Protein AF-A0A853IBJ1-F1 (afdb_monomer_lite)

Foldseek 3Di:
DDPVVVVVVVVVVVVVLVVVLVVVVVPDPNVVSVVVVVVVVVVVLLVVLVVVDDDDVSSVVCVVVSVVVVVVVVVVVVVVVVVVCVVCVVVVVVVVVVVD

pLDDT: mean 88.06, std 17.56, range [40.41, 98.56]

Organism: NCBI: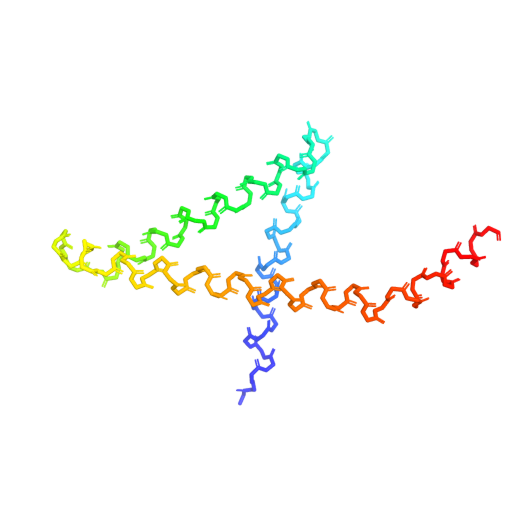txid2994442

Secondary structure (DSSP, 8-state):
--HHHHHHHHHHHHHHHHHHHHHHHTTS-HHHHHHHHHHHHHHHHHHHHHHHSSSHHHHHHHHHHHHHHHHHHHHHHHHHHHHHHHHTHHHHHHHHHT--

Structure (mmCIF, N/CA/C/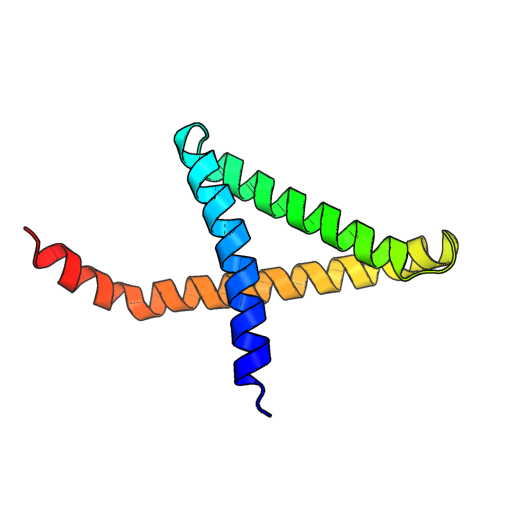O backbone):
data_AF-A0A853IBJ1-F1
#
_entry.id   AF-A0A853IBJ1-F1
#
loop_
_atom_site.group_PDB
_atom_site.id
_atom_site.type_symbol
_atom_site.label_atom_id
_atom_site.label_alt_id
_atom_site.label_comp_id
_atom_site.label_asym_id
_atom_site.label_entity_id
_atom_site.label_seq_id
_atom_site.pdbx_PDB_ins_code
_atom_site.Cartn_x
_atom_site.Cartn_y
_atom_site.Cartn_z
_atom_site.occupancy
_atom_site.B_iso_or_equiv
_atom_site.auth_seq_id
_atom_site.auth_comp_id
_atom_site.auth_asym_id
_atom_site.auth_atom_id
_atom_site.pdbx_PDB_model_num
ATOM 1 N N . MET A 1 1 ? 3.857 -25.067 11.630 1.00 41.69 1 MET A N 1
ATOM 2 C CA . MET A 1 1 ? 3.495 -24.666 10.252 1.00 41.69 1 MET A CA 1
ATOM 3 C C . MET A 1 1 ? 3.944 -23.224 10.087 1.00 41.69 1 MET A C 1
ATOM 5 O O . MET A 1 1 ? 3.535 -22.384 10.876 1.00 41.69 1 MET A O 1
ATOM 9 N N . SER A 1 2 ? 4.961 -23.021 9.251 1.00 43.34 2 SER A N 1
ATOM 10 C CA . SER A 1 2 ? 5.987 -21.973 9.360 1.00 43.34 2 SER A CA 1
ATOM 11 C C . SER A 1 2 ? 5.565 -20.607 8.802 1.00 43.34 2 SER A C 1
ATOM 13 O O . SER A 1 2 ? 4.705 -20.526 7.922 1.00 43.34 2 SER A O 1
ATOM 15 N N . ASN A 1 3 ? 6.230 -19.545 9.288 1.00 53.34 3 ASN A N 1
ATOM 16 C CA . ASN A 1 3 ? 6.145 -18.161 8.784 1.00 53.34 3 ASN A CA 1
ATOM 17 C C . ASN A 1 3 ? 6.221 -18.065 7.248 1.00 53.34 3 ASN A C 1
ATOM 19 O O . ASN A 1 3 ? 5.488 -17.277 6.668 1.00 53.34 3 ASN A O 1
ATOM 23 N N . TYR A 1 4 ? 6.966 -18.969 6.602 1.00 48.91 4 TYR A N 1
ATOM 24 C CA . TYR A 1 4 ? 7.058 -19.122 5.143 1.00 48.91 4 TYR A CA 1
ATOM 25 C C . TYR A 1 4 ? 5.713 -19.065 4.401 1.00 48.91 4 TYR A C 1
ATOM 27 O O . TYR A 1 4 ? 5.610 -18.456 3.343 1.00 48.91 4 TYR A O 1
ATOM 35 N N . THR A 1 5 ? 4.668 -19.694 4.945 1.00 60.97 5 THR A N 1
ATOM 36 C CA . THR A 1 5 ? 3.348 -19.738 4.289 1.00 60.97 5 THR A CA 1
ATOM 37 C C . THR A 1 5 ? 2.625 -18.390 4.352 1.00 60.97 5 THR A C 1
ATOM 39 O O . THR A 1 5 ? 1.897 -18.034 3.431 1.00 60.97 5 THR A O 1
ATOM 42 N N . LYS A 1 6 ? 2.815 -17.631 5.441 1.00 60.88 6 LYS A N 1
ATOM 43 C CA . LYS A 1 6 ? 2.210 -16.300 5.609 1.00 60.88 6 LYS A CA 1
ATOM 44 C C . LYS A 1 6 ? 2.912 -15.265 4.738 1.00 60.88 6 LYS A C 1
ATOM 46 O O . LYS A 1 6 ? 2.233 -14.430 4.145 1.00 60.88 6 LYS A O 1
ATOM 51 N N . ASP A 1 7 ? 4.232 -15.378 4.631 1.00 73.56 7 ASP A N 1
ATOM 52 C CA . ASP A 1 7 ? 5.050 -14.519 3.782 1.00 73.56 7 ASP A CA 1
ATOM 53 C C . ASP A 1 7 ? 4.689 -14.739 2.302 1.00 73.56 7 ASP A C 1
ATOM 55 O O . ASP A 1 7 ? 4.429 -13.776 1.587 1.00 73.56 7 ASP A O 1
ATOM 59 N N . HIS A 1 8 ? 4.515 -15.994 1.864 1.00 81.56 8 HIS A N 1
ATOM 60 C CA . HIS A 1 8 ? 4.083 -16.312 0.495 1.00 81.56 8 HIS A CA 1
ATOM 61 C C . HIS A 1 8 ? 2.738 -15.672 0.118 1.00 81.56 8 HIS A C 1
ATOM 63 O O . HIS A 1 8 ? 2.621 -15.025 -0.920 1.00 81.56 8 HIS A O 1
ATOM 69 N N . GLU A 1 9 ? 1.715 -15.813 0.965 1.00 90.69 9 GLU A N 1
ATOM 70 C CA . GLU A 1 9 ? 0.396 -15.237 0.679 1.00 90.69 9 GLU A CA 1
ATOM 71 C C . GLU A 1 9 ? 0.397 -13.703 0.732 1.00 90.69 9 GLU A C 1
ATOM 73 O O . GLU A 1 9 ? -0.405 -13.062 0.052 1.00 90.69 9 GLU A O 1
ATOM 78 N N . PHE A 1 10 ? 1.272 -13.101 1.543 1.00 89.06 10 PHE A N 1
ATOM 79 C CA . PHE A 1 10 ? 1.489 -11.657 1.532 1.00 89.06 10 PHE A CA 1
ATOM 80 C C . PHE A 1 10 ? 2.062 -11.193 0.190 1.00 89.06 10 PHE A C 1
ATOM 82 O O . PHE A 1 10 ? 1.450 -10.334 -0.448 1.00 89.06 10 PHE A O 1
ATOM 89 N N . PHE A 1 11 ? 3.169 -11.794 -0.259 1.00 90.50 11 PHE A N 1
ATOM 90 C CA . PHE A 1 11 ? 3.805 -11.425 -1.526 1.00 90.50 11 PHE A CA 1
ATOM 91 C C . PHE A 1 11 ? 2.881 -11.666 -2.715 1.00 90.50 11 PHE A C 1
ATOM 93 O O . PHE A 1 11 ? 2.725 -10.779 -3.543 1.00 90.50 11 PHE A O 1
ATOM 100 N N . LYS A 1 12 ? 2.148 -12.785 -2.727 1.00 95.81 12 LYS A N 1
ATOM 101 C CA . LYS A 1 12 ? 1.163 -13.070 -3.774 1.00 95.81 12 LYS A CA 1
ATOM 102 C C . LYS A 1 12 ? 0.128 -11.948 -3.938 1.00 95.81 12 LYS A C 1
ATOM 104 O O . LYS A 1 12 ? -0.154 -11.532 -5.056 1.00 95.81 12 LYS A O 1
ATOM 109 N N . ARG A 1 13 ? -0.425 -11.426 -2.836 1.00 95.81 13 ARG A N 1
ATOM 110 C CA . ARG A 1 13 ? -1.383 -10.304 -2.899 1.00 95.81 13 ARG A CA 1
ATOM 111 C C . ARG A 1 13 ? -0.729 -9.008 -3.375 1.00 95.81 13 ARG A C 1
ATOM 113 O O . ARG A 1 13 ? -1.370 -8.234 -4.080 1.00 95.81 13 ARG A O 1
ATOM 120 N N . ALA A 1 14 ? 0.519 -8.755 -2.983 1.00 95.38 14 ALA A N 1
ATOM 121 C CA . ALA A 1 14 ? 1.266 -7.601 -3.475 1.00 95.38 14 ALA A CA 1
ATOM 122 C C . ALA A 1 14 ? 1.505 -7.705 -4.993 1.00 95.38 14 ALA A C 1
ATOM 124 O O . ALA A 1 14 ? 1.250 -6.741 -5.714 1.00 95.38 14 ALA A O 1
ATOM 125 N N . ASP A 1 15 ? 1.885 -8.886 -5.483 1.00 95.62 15 ASP A N 1
ATOM 126 C CA . ASP A 1 15 ? 2.111 -9.158 -6.905 1.00 95.62 15 ASP A CA 1
ATOM 127 C C . ASP A 1 15 ? 0.837 -8.995 -7.738 1.00 95.62 15 ASP A C 1
ATOM 129 O O . ASP A 1 15 ? 0.882 -8.435 -8.832 1.00 95.62 15 ASP A O 1
ATOM 133 N N . GLU A 1 16 ? -0.319 -9.421 -7.222 1.00 97.81 16 GLU A N 1
ATOM 134 C CA . GLU A 1 16 ? -1.615 -9.211 -7.882 1.00 97.81 16 GLU A CA 1
ATOM 135 C C . GLU A 1 16 ? -1.926 -7.709 -8.064 1.00 97.81 16 GLU A C 1
ATOM 137 O O . GLU A 1 16 ? -2.404 -7.294 -9.123 1.00 97.81 16 GLU A O 1
ATOM 142 N N . ILE A 1 17 ? -1.595 -6.870 -7.074 1.00 97.88 17 ILE A N 1
ATOM 143 C CA . ILE A 1 17 ? -1.757 -5.407 -7.157 1.00 97.88 17 ILE A CA 1
ATOM 144 C C . ILE A 1 17 ? -0.751 -4.798 -8.146 1.00 97.88 17 ILE A C 1
ATOM 146 O O . ILE A 1 17 ? -1.124 -3.944 -8.954 1.00 97.88 17 ILE A O 1
ATOM 150 N N . ILE A 1 18 ? 0.507 -5.246 -8.114 1.00 97.44 18 ILE A N 1
ATOM 151 C CA . ILE A 1 18 ? 1.556 -4.802 -9.045 1.00 97.44 18 ILE A CA 1
ATOM 152 C C . ILE A 1 18 ? 1.193 -5.185 -10.482 1.00 97.44 18 ILE A C 1
ATOM 154 O O . ILE A 1 18 ? 1.348 -4.373 -11.390 1.00 97.44 18 ILE A O 1
ATOM 158 N N . SER A 1 19 ? 0.660 -6.388 -10.700 1.00 97.94 19 SER A N 1
ATOM 159 C CA . SER A 1 19 ? 0.217 -6.845 -12.017 1.00 97.94 19 SER A CA 1
ATOM 160 C C . SER A 1 19 ? -0.860 -5.927 -12.590 1.00 97.94 19 SER A C 1
ATOM 162 O O . SER A 1 19 ? -0.748 -5.518 -13.745 1.00 97.94 19 SER A O 1
ATOM 164 N N . LEU A 1 20 ? -1.848 -5.537 -11.778 1.00 98.19 20 LEU A N 1
ATOM 165 C CA . LEU A 1 20 ? -2.869 -4.577 -12.194 1.00 98.19 20 LEU A CA 1
ATOM 166 C C . LEU A 1 20 ? -2.269 -3.200 -12.512 1.00 98.19 20 LEU A C 1
ATOM 168 O O . LEU A 1 20 ? -2.644 -2.586 -13.511 1.00 98.19 20 LEU A O 1
ATOM 172 N N . ALA A 1 21 ? -1.341 -2.714 -11.687 1.00 98.00 21 ALA A N 1
ATOM 173 C CA . ALA A 1 21 ? -0.659 -1.447 -11.933 1.00 98.00 21 ALA A CA 1
ATOM 174 C C . ALA A 1 21 ? 0.131 -1.472 -13.248 1.00 98.00 21 ALA A C 1
ATOM 176 O O . ALA A 1 21 ? 0.021 -0.546 -14.044 1.00 98.00 21 ALA A O 1
ATOM 177 N N . ASN A 1 22 ? 0.848 -2.564 -13.522 1.00 97.62 22 ASN A N 1
ATOM 178 C CA . ASN A 1 22 ? 1.592 -2.738 -14.766 1.00 97.62 22 ASN A CA 1
ATOM 179 C C . ASN A 1 22 ? 0.669 -2.676 -15.991 1.00 97.62 22 ASN A C 1
ATOM 181 O O . ASN A 1 22 ? 1.008 -2.003 -16.956 1.00 97.62 22 ASN A O 1
ATOM 185 N N . THR A 1 23 ? -0.523 -3.281 -15.935 1.00 98.25 23 THR A N 1
ATOM 186 C CA . THR A 1 23 ? -1.524 -3.137 -17.010 1.00 98.25 23 THR A CA 1
ATOM 187 C C . THR A 1 23 ? -1.995 -1.689 -17.178 1.00 98.25 23 THR A C 1
ATOM 189 O O . THR A 1 23 ? -2.241 -1.241 -18.292 1.00 98.25 23 THR A O 1
ATOM 192 N N . GLN A 1 24 ? -2.114 -0.911 -16.099 1.00 98.31 24 GLN A N 1
ATOM 193 C CA . GLN A 1 24 ? -2.486 0.509 -16.201 1.00 98.31 24 GLN A CA 1
ATOM 194 C C . GLN A 1 24 ? -1.371 1.370 -16.813 1.00 98.31 24 GLN A C 1
ATOM 196 O O . GLN A 1 24 ? -1.669 2.392 -17.443 1.00 98.31 24 GLN A O 1
ATOM 201 N N . CYS A 1 25 ? -0.110 0.954 -16.663 1.00 97.56 25 CYS A N 1
ATOM 202 C CA . CYS A 1 25 ? 1.039 1.604 -17.290 1.00 97.56 25 CYS A CA 1
ATOM 203 C C . CYS A 1 25 ? 1.037 1.478 -18.824 1.00 97.56 25 CYS A C 1
ATOM 205 O O . CYS A 1 25 ? 1.680 2.287 -19.489 1.00 97.56 25 CYS A O 1
ATOM 207 N N . ASP A 1 26 ? 0.271 0.545 -19.406 1.00 97.25 26 ASP A N 1
ATOM 208 C CA . ASP A 1 26 ? 0.138 0.415 -20.868 1.00 97.25 26 ASP A CA 1
ATOM 209 C C . ASP A 1 26 ? -0.476 1.671 -21.515 1.00 97.25 26 ASP A C 1
ATOM 211 O O . ASP A 1 26 ? -0.238 1.958 -22.689 1.00 97.25 26 ASP A O 1
ATOM 215 N N . SER A 1 27 ? -1.269 2.438 -20.757 1.00 96.44 27 SER A N 1
ATOM 216 C CA . SER A 1 27 ? -1.968 3.634 -21.248 1.00 96.44 27 SER A CA 1
ATOM 217 C C . SER A 1 27 ? -1.749 4.894 -20.406 1.00 96.44 27 SER A C 1
ATOM 219 O O . SER A 1 27 ? -2.297 5.945 -20.740 1.00 96.44 27 SER A O 1
ATOM 221 N N . THR A 1 28 ? -0.995 4.811 -19.308 1.00 96.44 28 THR A N 1
ATOM 222 C CA . THR A 1 28 ? -0.822 5.900 -18.332 1.00 96.44 28 THR A CA 1
ATOM 223 C C . THR A 1 28 ? 0.637 5.993 -17.901 1.00 96.44 28 THR A C 1
ATOM 225 O O . THR A 1 28 ? 1.289 4.974 -17.720 1.00 96.44 28 THR A O 1
ATOM 228 N N . ALA A 1 29 ? 1.155 7.205 -17.688 1.00 97.44 29 ALA A N 1
ATOM 229 C CA . ALA A 1 29 ? 2.526 7.393 -17.213 1.00 97.44 29 ALA A CA 1
ATOM 230 C C . ALA A 1 29 ? 2.775 6.675 -15.871 1.00 97.44 29 ALA A C 1
ATOM 232 O O . ALA A 1 29 ? 1.952 6.769 -14.952 1.00 97.44 29 ALA A O 1
ATOM 233 N N . ASN A 1 30 ? 3.931 6.016 -15.744 1.00 94.75 30 ASN A N 1
ATOM 234 C CA . ASN A 1 30 ? 4.309 5.220 -14.571 1.00 94.75 30 ASN A CA 1
ATOM 235 C C . ASN A 1 30 ? 4.203 6.015 -13.260 1.00 94.75 30 ASN A C 1
ATOM 237 O O . ASN A 1 30 ? 3.749 5.488 -12.246 1.00 94.75 30 ASN A O 1
ATOM 241 N N . GLU A 1 31 ? 4.571 7.298 -13.275 1.00 95.94 31 GLU A N 1
ATOM 242 C CA . GLU A 1 31 ? 4.494 8.192 -12.115 1.00 95.94 31 GLU A CA 1
ATOM 243 C C . GLU A 1 31 ? 3.044 8.447 -11.683 1.00 95.94 31 GLU A C 1
ATOM 245 O O . GLU A 1 31 ? 2.745 8.578 -10.498 1.00 95.94 31 GLU A O 1
ATOM 250 N N . SER A 1 32 ? 2.116 8.501 -12.638 1.00 97.88 32 SER A N 1
ATOM 251 C CA . SER A 1 32 ? 0.692 8.686 -12.340 1.00 97.88 32 SER A CA 1
ATOM 252 C C . SER A 1 32 ? 0.067 7.403 -11.787 1.00 97.88 32 SER A C 1
ATOM 254 O O . SER A 1 32 ? -0.745 7.457 -10.857 1.00 97.88 32 SER A O 1
ATOM 256 N N . VAL A 1 33 ? 0.474 6.239 -12.305 1.00 98.19 33 VAL A N 1
ATOM 257 C CA . VAL A 1 33 ? 0.047 4.935 -11.776 1.00 98.19 33 VAL A CA 1
ATOM 258 C C . VAL A 1 33 ? 0.611 4.707 -10.369 1.00 98.19 33 VAL A C 1
ATOM 260 O O . VAL A 1 33 ? -0.127 4.280 -9.481 1.00 98.19 33 VAL A O 1
ATOM 263 N N . SER A 1 34 ? 1.871 5.072 -10.110 1.00 97.06 34 SER A N 1
ATOM 264 C CA . SER A 1 34 ? 2.474 4.932 -8.777 1.00 97.06 34 SER A CA 1
ATOM 265 C C . SER A 1 34 ? 1.792 5.818 -7.726 1.00 97.06 34 SER A C 1
ATOM 267 O O . SER A 1 34 ? 1.499 5.354 -6.622 1.00 97.06 34 SER A O 1
ATOM 269 N N . LEU A 1 35 ? 1.432 7.059 -8.076 1.00 97.75 35 LEU A N 1
ATOM 270 C CA . LEU A 1 35 ? 0.623 7.924 -7.208 1.00 97.75 35 LEU A CA 1
ATOM 271 C C . LEU A 1 35 ? -0.785 7.357 -6.976 1.00 97.75 35 LEU A C 1
ATOM 273 O O . LEU A 1 35 ? -1.314 7.451 -5.866 1.00 97.75 35 LEU A O 1
ATOM 277 N N . SER A 1 36 ? -1.378 6.732 -7.996 1.00 98.38 36 SER A N 1
ATOM 278 C CA . SER A 1 36 ? -2.681 6.067 -7.877 1.00 98.38 36 SER A CA 1
ATOM 279 C C . SER A 1 36 ? -2.625 4.878 -6.916 1.00 98.38 36 SER A C 1
ATOM 281 O O . SER A 1 36 ? -3.519 4.734 -6.080 1.00 98.38 36 SER A O 1
ATOM 283 N N . LEU A 1 37 ? -1.555 4.076 -6.960 1.00 97.94 37 LEU A N 1
ATOM 284 C CA . LEU A 1 37 ? -1.309 2.998 -5.998 1.00 97.94 37 LEU A CA 1
ATOM 285 C C . LEU A 1 37 ? -1.168 3.524 -4.568 1.00 97.94 37 LEU A C 1
ATOM 287 O O . LEU A 1 37 ? -1.814 3.002 -3.658 1.00 97.94 37 LEU A O 1
ATOM 291 N N . LEU A 1 38 ? -0.374 4.580 -4.367 1.00 97.56 38 LEU A N 1
ATOM 292 C CA . LEU A 1 38 ? -0.200 5.189 -3.047 1.00 97.56 38 LEU A CA 1
ATOM 293 C C . LEU A 1 38 ? -1.540 5.691 -2.487 1.00 97.56 38 LEU A C 1
ATOM 295 O O . LEU A 1 38 ? -1.865 5.462 -1.319 1.00 97.56 38 LEU A O 1
ATOM 299 N N . PHE A 1 39 ? -2.356 6.327 -3.330 1.00 98.38 39 PHE A N 1
ATOM 300 C CA . PHE A 1 39 ? -3.685 6.786 -2.940 1.00 98.38 39 PHE A CA 1
ATOM 301 C C . PHE A 1 39 ? -4.650 5.627 -2.650 1.00 98.38 39 PHE A C 1
ATOM 303 O O . PHE A 1 39 ? -5.410 5.691 -1.679 1.00 98.38 39 PHE A O 1
ATOM 310 N N . ALA A 1 40 ? -4.609 4.552 -3.441 1.00 98.44 40 ALA A N 1
ATOM 311 C CA . ALA A 1 40 ? -5.409 3.352 -3.206 1.00 98.44 40 ALA A CA 1
ATOM 312 C C . ALA A 1 40 ? -5.067 2.703 -1.854 1.00 98.44 40 ALA A C 1
ATOM 314 O O . ALA A 1 40 ? -5.974 2.431 -1.062 1.00 98.44 40 ALA A O 1
ATOM 315 N N . ALA A 1 41 ? -3.774 2.549 -1.549 1.00 97.62 41 ALA A N 1
ATOM 316 C CA . ALA A 1 41 ? -3.303 2.045 -0.261 1.00 97.62 41 ALA A CA 1
ATOM 317 C C . ALA A 1 41 ? -3.776 2.934 0.901 1.00 97.62 41 ALA A C 1
ATOM 319 O O . ALA A 1 41 ? -4.317 2.430 1.886 1.00 97.62 41 ALA A O 1
ATOM 320 N N . ALA A 1 42 ? -3.660 4.260 0.767 1.00 98.38 42 ALA A N 1
ATOM 321 C CA . ALA A 1 42 ? -4.124 5.201 1.785 1.00 98.38 42 ALA A CA 1
ATOM 322 C C . ALA A 1 42 ? -5.635 5.082 2.051 1.00 98.38 42 ALA A C 1
ATOM 324 O O . ALA A 1 42 ? -6.058 5.054 3.208 1.00 98.38 42 ALA A O 1
ATOM 325 N N . ARG A 1 43 ? -6.458 4.969 0.998 1.00 98.56 43 ARG A N 1
ATOM 326 C CA . ARG A 1 43 ? -7.916 4.799 1.128 1.00 98.56 43 ARG A CA 1
ATOM 327 C C . ARG A 1 43 ? -8.287 3.486 1.800 1.00 98.56 43 ARG A C 1
ATOM 329 O O . ARG A 1 43 ? -9.162 3.476 2.665 1.00 98.56 43 ARG A O 1
ATOM 336 N N . PHE A 1 44 ? -7.636 2.398 1.401 1.00 98.38 44 PHE A N 1
ATOM 337 C CA . PHE A 1 44 ? -7.877 1.087 1.986 1.00 98.38 44 PHE A CA 1
ATOM 338 C C . PHE A 1 44 ? -7.500 1.072 3.473 1.00 98.38 44 PHE A C 1
ATOM 340 O O . PHE A 1 44 ? -8.318 0.708 4.314 1.00 98.38 44 PHE A O 1
ATOM 347 N N . ASN A 1 45 ? -6.314 1.574 3.819 1.00 98.19 45 ASN A N 1
ATOM 348 C CA . ASN A 1 45 ? -5.848 1.633 5.204 1.00 98.19 45 ASN A CA 1
ATOM 349 C C . ASN A 1 45 ? -6.722 2.550 6.075 1.00 98.19 4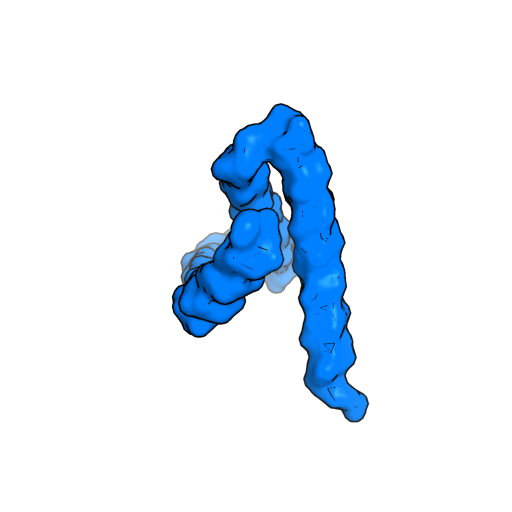5 ASN A C 1
ATOM 351 O O . ASN A 1 45 ? -7.047 2.196 7.207 1.00 98.19 45 ASN A O 1
ATOM 355 N N . ALA A 1 46 ? -7.180 3.689 5.541 1.00 98.25 46 ALA A N 1
ATOM 356 C CA . ALA A 1 46 ? -8.129 4.557 6.237 1.00 98.25 46 ALA A CA 1
ATOM 357 C C . ALA A 1 46 ? -9.461 3.845 6.532 1.00 98.25 46 ALA A C 1
ATOM 359 O O . ALA A 1 46 ? -10.017 4.013 7.618 1.00 98.25 46 ALA A O 1
ATOM 360 N N . PHE A 1 47 ? -9.956 3.025 5.599 1.00 98.44 47 PHE A N 1
ATOM 361 C CA . PHE A 1 47 ? -11.144 2.200 5.817 1.00 98.44 47 PHE A CA 1
ATOM 362 C C . PHE A 1 47 ? -10.929 1.152 6.919 1.00 98.44 47 PHE A C 1
ATOM 364 O O . PHE A 1 47 ? -11.814 0.979 7.756 1.00 98.44 47 PHE A O 1
ATOM 371 N N . ILE A 1 48 ? -9.763 0.498 6.965 1.00 98.06 48 ILE A N 1
ATOM 372 C CA . ILE A 1 48 ? -9.435 -0.473 8.022 1.00 98.06 48 ILE A CA 1
ATOM 373 C C . ILE A 1 48 ? -9.467 0.188 9.406 1.00 98.06 48 ILE A C 1
ATOM 375 O O . ILE A 1 48 ? -10.115 -0.338 10.307 1.00 98.06 48 ILE A O 1
ATOM 379 N N . VAL A 1 49 ? -8.851 1.366 9.557 1.00 97.94 49 VAL A N 1
ATOM 380 C CA . VAL A 1 49 ? -8.855 2.128 10.823 1.00 97.94 49 VAL A CA 1
ATOM 381 C C . VAL A 1 49 ? -10.267 2.561 11.206 1.00 97.94 49 VAL A C 1
ATOM 383 O O . VAL A 1 49 ? -10.690 2.396 12.346 1.00 97.94 49 VAL A O 1
ATOM 386 N N . ALA A 1 50 ? -11.029 3.099 10.251 1.00 98.12 50 ALA A N 1
ATOM 387 C CA . ALA A 1 50 ? -12.409 3.507 10.502 1.00 98.12 50 ALA A CA 1
ATOM 388 C C . ALA A 1 50 ? -13.303 2.323 10.906 1.00 98.12 50 ALA A C 1
ATOM 390 O O . ALA A 1 50 ? -14.223 2.496 11.699 1.00 98.12 50 ALA A O 1
ATOM 391 N N . SER A 1 51 ? -13.017 1.126 10.391 1.00 98.06 51 SER A N 1
ATOM 392 C CA . SER A 1 51 ? -13.770 -0.095 10.695 1.00 98.06 51 SER A CA 1
ATOM 393 C C . SER A 1 51 ? -13.356 -0.758 12.012 1.00 98.06 51 SER A C 1
ATOM 395 O O . SER A 1 51 ? -14.071 -1.637 12.489 1.00 98.06 51 SER A O 1
ATOM 397 N N . SER A 1 52 ? -12.217 -0.375 12.602 1.00 96.94 52 SER A N 1
ATOM 398 C CA . SER A 1 52 ? -11.719 -0.953 13.859 1.00 96.94 52 SER A CA 1
ATOM 399 C C . SER A 1 52 ? -12.146 -0.187 15.114 1.00 96.94 52 SER A C 1
ATOM 401 O O . SER A 1 52 ? -11.907 -0.664 16.221 1.00 96.94 52 SER A O 1
ATOM 403 N N . VAL A 1 53 ? -12.749 0.993 14.961 1.00 97.62 53 VAL A N 1
ATOM 404 C CA . VAL A 1 53 ? -13.188 1.864 16.064 1.00 97.62 53 VAL A CA 1
ATOM 405 C C . VAL A 1 53 ? -14.709 1.853 16.208 1.00 97.62 53 VAL A C 1
ATOM 407 O O . VAL A 1 53 ? -15.437 1.543 15.267 1.00 97.62 53 VAL A O 1
ATOM 410 N N . ARG A 1 54 ? -15.216 2.195 17.396 1.00 97.50 54 ARG A N 1
ATOM 411 C CA . ARG A 1 54 ? -16.655 2.081 17.708 1.00 97.50 54 ARG A CA 1
ATOM 412 C C . ARG A 1 54 ? -17.458 3.328 17.355 1.00 97.50 54 ARG A C 1
ATOM 414 O O . ARG A 1 54 ? -18.676 3.252 17.213 1.00 97.50 54 ARG A O 1
ATOM 421 N N . ASN A 1 55 ? -16.804 4.482 17.293 1.00 97.75 55 ASN A N 1
ATOM 422 C CA . ASN A 1 55 ? -17.442 5.782 17.106 1.00 97.75 55 ASN A CA 1
ATOM 423 C C . ASN A 1 55 ? -16.455 6.810 16.528 1.00 97.75 55 ASN A C 1
ATOM 425 O O . ASN A 1 55 ? -15.269 6.539 16.324 1.00 97.75 55 ASN A O 1
ATOM 429 N N . ILE A 1 56 ? -16.969 8.005 16.239 1.00 97.88 56 ILE A N 1
ATOM 430 C CA . ILE A 1 56 ? -16.207 9.076 15.593 1.00 97.88 56 ILE A CA 1
ATOM 431 C C . ILE A 1 56 ? -15.178 9.722 16.532 1.00 97.88 56 ILE A C 1
ATOM 433 O O . ILE A 1 56 ? -14.145 10.202 16.066 1.00 97.88 56 ILE A O 1
ATOM 437 N N . GLU A 1 57 ? -15.430 9.742 17.838 1.00 98.50 57 GLU A N 1
ATOM 438 C CA . GLU A 1 57 ? -14.509 10.253 18.853 1.00 98.50 57 GLU A CA 1
ATOM 439 C C . GLU A 1 57 ? -13.244 9.391 18.910 1.00 98.50 57 GLU A C 1
ATOM 441 O O . GLU A 1 57 ? -12.137 9.928 18.855 1.00 98.50 57 GLU A O 1
ATOM 446 N N . GLU A 1 58 ? -13.405 8.066 18.912 1.00 98.25 58 GLU A N 1
ATOM 447 C CA . GLU A 1 58 ? -12.303 7.108 18.804 1.00 98.25 58 GLU A CA 1
ATOM 448 C C . GLU A 1 58 ? -11.564 7.261 17.476 1.00 98.25 58 GLU A C 1
ATOM 450 O O . GLU A 1 58 ? -10.344 7.371 17.478 1.00 98.25 58 GLU A O 1
ATOM 455 N N . LEU A 1 59 ? -12.269 7.383 16.344 1.00 98.25 59 LEU A N 1
ATOM 456 C CA . LEU A 1 59 ? -11.607 7.599 15.050 1.00 98.25 59 LEU A CA 1
ATOM 457 C C . LEU A 1 59 ? -10.726 8.859 15.048 1.00 98.25 59 LEU A C 1
ATOM 459 O O . LEU A 1 59 ? -9.624 8.865 14.495 1.00 9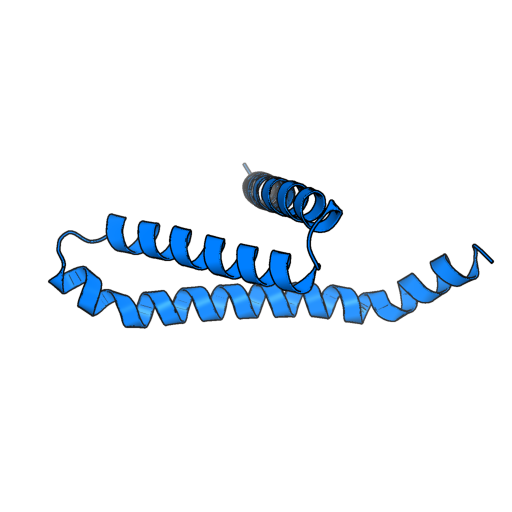8.25 59 LEU A O 1
ATOM 463 N N . LYS A 1 60 ? -11.213 9.945 15.655 1.00 98.44 60 LYS A N 1
ATOM 464 C CA . LYS A 1 60 ? -10.454 11.195 15.784 1.00 98.44 60 LYS A CA 1
ATOM 465 C C . LYS A 1 60 ? -9.228 11.018 16.679 1.00 98.44 60 LYS A C 1
ATOM 467 O O . LYS A 1 60 ? -8.182 11.572 16.344 1.00 98.44 60 LYS A O 1
ATOM 472 N N . ALA A 1 61 ? -9.361 10.273 17.776 1.00 98.25 61 ALA A N 1
ATOM 473 C CA . ALA A 1 61 ? -8.270 9.988 18.703 1.00 98.25 61 ALA A CA 1
ATOM 474 C C . ALA A 1 61 ? -7.205 9.061 18.091 1.00 98.25 61 ALA A C 1
ATOM 476 O O . ALA A 1 61 ? -6.019 9.312 18.277 1.00 98.25 61 ALA A O 1
ATOM 477 N N . GLU A 1 62 ? -7.615 8.057 17.310 1.00 97.44 62 GLU A N 1
ATOM 478 C CA . GLU A 1 62 ? -6.718 7.071 16.687 1.00 97.44 62 GLU A CA 1
ATOM 479 C C . GLU A 1 62 ? -6.018 7.584 15.424 1.00 97.44 62 GLU A C 1
ATOM 481 O O . GLU A 1 62 ? -4.947 7.101 15.052 1.00 97.44 62 GLU A O 1
ATOM 486 N N . LYS A 1 63 ? -6.587 8.591 14.748 1.00 98.12 63 LYS A N 1
ATOM 487 C CA . LYS A 1 63 ? -6.047 9.130 13.489 1.00 98.12 63 LYS A CA 1
ATOM 488 C C . LYS A 1 63 ? -4.536 9.431 13.531 1.00 98.12 63 LYS A C 1
ATOM 490 O O . LYS A 1 63 ? -3.863 9.037 12.578 1.00 98.12 63 LYS A O 1
ATOM 495 N N . PRO A 1 64 ? -3.977 10.141 14.533 1.00 98.38 64 PRO A N 1
ATOM 496 C CA . PRO A 1 64 ? -2.556 10.486 14.536 1.00 98.38 64 PRO A CA 1
ATOM 497 C C . PRO A 1 64 ? -1.653 9.250 14.582 1.00 98.38 64 PRO A C 1
ATOM 499 O O . PRO A 1 64 ? -0.680 9.184 13.830 1.00 98.38 64 PRO A O 1
ATOM 502 N N . GLU A 1 65 ? -2.003 8.265 15.412 1.00 98.12 65 GLU A N 1
ATOM 503 C CA . GLU A 1 65 ? -1.218 7.039 15.572 1.00 98.12 65 GLU A CA 1
ATOM 504 C C . GLU A 1 65 ? -1.322 6.154 14.328 1.00 98.12 65 GLU A C 1
ATOM 506 O O . GLU A 1 65 ? -0.307 5.693 13.810 1.00 98.12 65 GLU A O 1
ATOM 511 N N . ALA A 1 66 ? -2.522 6.014 13.757 1.00 97.94 66 ALA A N 1
ATOM 512 C CA . ALA A 1 66 ? -2.711 5.289 12.506 1.00 97.94 66 ALA A CA 1
ATOM 513 C C . ALA A 1 66 ? -1.907 5.902 11.344 1.00 97.94 66 ALA A C 1
ATOM 515 O O . ALA A 1 66 ? -1.244 5.184 10.594 1.00 97.94 66 ALA A O 1
ATOM 516 N N . VAL A 1 67 ? -1.931 7.234 11.197 1.00 98.38 67 VAL A N 1
ATOM 517 C CA . VAL A 1 67 ? -1.154 7.939 10.161 1.00 98.38 67 VAL A CA 1
ATOM 518 C C . VAL A 1 67 ? 0.343 7.699 10.345 1.00 98.38 67 VAL A C 1
ATOM 520 O O . VAL A 1 67 ? 1.038 7.416 9.367 1.00 98.38 67 VAL A O 1
ATOM 523 N N . LYS A 1 68 ? 0.838 7.792 11.585 1.00 98.38 68 LYS A N 1
ATOM 524 C CA . LYS A 1 68 ? 2.242 7.526 11.907 1.00 98.38 68 LYS A CA 1
ATOM 525 C C . LYS A 1 68 ? 2.624 6.089 11.553 1.00 98.38 68 LYS A C 1
ATOM 527 O O . LYS A 1 68 ? 3.581 5.892 10.808 1.00 98.38 68 LYS A O 1
ATOM 532 N N . TYR A 1 69 ? 1.833 5.117 12.001 1.00 98.00 69 TYR A N 1
ATOM 533 C CA . TYR A 1 69 ? 2.070 3.700 11.749 1.00 98.00 69 TYR A CA 1
ATOM 534 C C . TYR A 1 69 ? 2.185 3.392 10.250 1.00 98.00 69 TYR A C 1
ATOM 536 O O . TYR A 1 69 ? 3.190 2.835 9.812 1.00 98.00 69 TYR A O 1
ATOM 544 N N . PHE A 1 70 ? 1.203 3.792 9.434 1.00 97.69 70 PHE A N 1
ATOM 545 C CA . PHE A 1 70 ? 1.234 3.480 7.999 1.00 97.69 70 PHE A CA 1
ATOM 546 C C . PHE A 1 70 ? 2.353 4.205 7.249 1.00 97.69 70 PHE A C 1
ATOM 548 O O . PHE A 1 70 ? 2.905 3.636 6.306 1.00 97.69 70 PHE A O 1
ATOM 555 N N . LYS A 1 71 ? 2.723 5.422 7.671 1.00 97.94 71 LYS A N 1
ATOM 556 C CA . LYS A 1 71 ? 3.888 6.121 7.120 1.00 97.94 71 LYS A CA 1
ATOM 557 C C . LYS A 1 71 ? 5.173 5.334 7.391 1.00 97.94 71 LYS A C 1
ATOM 559 O O . LYS A 1 71 ? 5.929 5.096 6.457 1.00 97.94 71 LYS A O 1
ATOM 564 N N . GLU A 1 72 ? 5.390 4.906 8.634 1.00 98.25 72 GLU A N 1
ATOM 565 C CA . GLU A 1 72 ? 6.580 4.140 9.028 1.00 98.25 72 GLU A CA 1
ATOM 566 C C . GLU A 1 72 ? 6.646 2.776 8.325 1.00 98.25 72 GLU A C 1
ATOM 568 O O . GLU A 1 72 ? 7.716 2.370 7.873 1.00 98.25 72 GLU A O 1
ATOM 573 N N . GLN A 1 73 ? 5.510 2.080 8.173 1.00 97.31 73 GLN A N 1
ATOM 574 C CA . GLN A 1 73 ? 5.468 0.817 7.426 1.00 97.31 73 GLN A CA 1
ATOM 575 C C . GLN A 1 73 ? 5.839 1.013 5.952 1.00 97.31 73 GLN A C 1
ATOM 577 O O . GLN A 1 73 ? 6.656 0.257 5.427 1.00 97.31 73 GLN A O 1
ATOM 582 N N . TYR A 1 74 ? 5.271 2.026 5.291 1.00 96.81 74 TYR A N 1
ATOM 583 C CA . TYR A 1 74 ? 5.590 2.313 3.892 1.00 96.81 74 TYR A CA 1
ATOM 584 C C . TYR A 1 74 ? 7.053 2.731 3.716 1.00 96.81 74 TYR A C 1
ATOM 586 O O . TYR A 1 74 ? 7.720 2.237 2.813 1.00 96.81 74 TYR A O 1
ATOM 594 N N . GLU A 1 75 ? 7.565 3.597 4.593 1.00 97.62 75 GLU A N 1
ATOM 595 C CA . GLU A 1 75 ? 8.965 4.031 4.579 1.00 97.62 75 GLU A CA 1
ATOM 596 C C . GLU A 1 75 ? 9.916 2.839 4.701 1.00 97.62 75 GLU A C 1
ATOM 598 O O . GLU A 1 75 ? 10.811 2.690 3.872 1.00 97.62 75 GLU A O 1
ATOM 603 N N . LYS A 1 76 ? 9.668 1.940 5.661 1.00 96.81 76 LYS A N 1
ATOM 604 C CA . LYS A 1 76 ? 10.461 0.720 5.830 1.00 96.81 76 LYS A CA 1
ATOM 605 C C . LYS A 1 76 ? 10.459 -0.146 4.566 1.00 96.81 76 LYS A C 1
ATOM 607 O O . LYS A 1 76 ? 11.527 -0.514 4.089 1.00 96.81 76 LYS A O 1
ATOM 612 N N . MET A 1 77 ? 9.281 -0.448 4.014 1.00 95.50 77 MET A N 1
ATOM 613 C CA 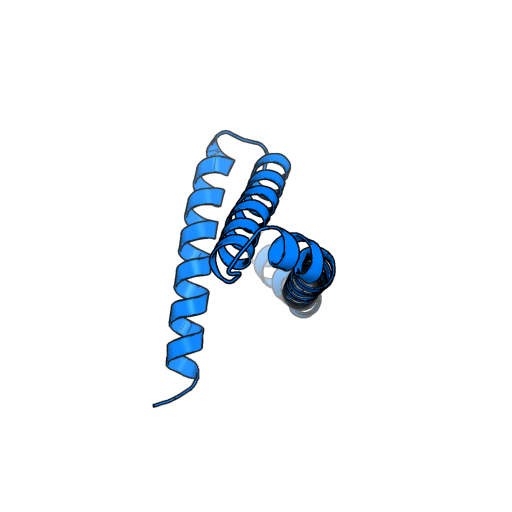. MET A 1 77 ? 9.166 -1.284 2.811 1.00 95.50 77 MET A CA 1
ATOM 614 C C . MET A 1 77 ? 9.850 -0.633 1.604 1.00 95.50 77 MET A C 1
ATOM 616 O O . MET A 1 77 ? 10.531 -1.313 0.840 1.00 95.50 77 MET A O 1
ATOM 620 N N . LEU A 1 78 ? 9.692 0.682 1.431 1.00 96.12 78 LEU A N 1
ATOM 621 C CA . LEU A 1 78 ? 10.313 1.418 0.334 1.00 96.12 78 LEU A CA 1
ATOM 622 C C . LEU A 1 78 ? 11.841 1.401 0.443 1.00 96.12 78 LEU A C 1
ATOM 624 O O . LEU A 1 78 ? 12.510 1.144 -0.556 1.00 96.12 78 LEU A O 1
ATOM 628 N N . VAL A 1 79 ? 12.381 1.639 1.642 1.00 96.06 79 VAL A N 1
ATOM 629 C CA . VAL A 1 79 ? 13.827 1.577 1.901 1.00 96.06 79 VAL A CA 1
ATOM 630 C C . VAL A 1 79 ? 14.363 0.179 1.615 1.00 96.06 79 VAL A C 1
ATOM 632 O O . VAL A 1 79 ? 15.315 0.062 0.853 1.00 96.06 79 VAL A O 1
ATOM 635 N N . GLU A 1 80 ? 13.718 -0.874 2.127 1.00 93.50 80 GLU A N 1
ATOM 636 C CA . GLU A 1 80 ? 14.136 -2.263 1.878 1.00 93.50 80 GLU A CA 1
ATOM 637 C C . GLU A 1 80 ? 14.195 -2.582 0.372 1.00 93.50 80 GLU A C 1
ATOM 639 O O . GLU A 1 80 ? 15.194 -3.115 -0.107 1.00 93.50 80 GLU A O 1
ATOM 644 N N . ASN A 1 81 ? 13.179 -2.182 -0.400 1.00 91.88 81 ASN A N 1
ATOM 645 C CA . ASN A 1 81 ? 13.161 -2.406 -1.849 1.00 91.88 81 ASN A CA 1
ATOM 646 C C . ASN A 1 81 ? 14.240 -1.588 -2.581 1.00 91.88 81 ASN A C 1
ATOM 648 O O . ASN A 1 81 ? 14.910 -2.104 -3.475 1.00 91.88 81 ASN A O 1
ATOM 652 N N . ILE A 1 82 ? 14.445 -0.318 -2.215 1.00 91.69 82 ILE A N 1
ATOM 653 C CA . ILE A 1 82 ? 15.501 0.518 -2.812 1.00 91.69 82 ILE A CA 1
ATOM 654 C C . ILE A 1 82 ? 16.887 -0.051 -2.487 1.00 91.69 82 ILE A C 1
ATOM 656 O O . ILE A 1 82 ? 17.734 -0.132 -3.379 1.00 91.69 82 ILE A O 1
ATOM 660 N N . ASP A 1 83 ? 17.112 -0.489 -1.250 1.00 92.69 83 ASP A N 1
ATOM 661 C CA . ASP A 1 83 ? 18.368 -1.102 -0.820 1.00 92.69 83 ASP A CA 1
ATOM 662 C C . ASP A 1 83 ? 18.658 -2.396 -1.591 1.00 92.69 83 ASP A C 1
ATOM 664 O O . ASP A 1 83 ? 19.811 -2.657 -1.945 1.00 92.69 83 ASP A O 1
ATOM 668 N N . GLU A 1 84 ? 17.634 -3.185 -1.936 1.00 89.06 84 GLU A N 1
ATOM 669 C CA . GLU A 1 84 ? 17.790 -4.339 -2.827 1.00 89.06 84 GLU A CA 1
ATOM 670 C C . GLU A 1 84 ? 18.254 -3.937 -4.234 1.00 89.06 84 GLU A C 1
ATOM 672 O O . GLU A 1 84 ? 19.154 -4.582 -4.791 1.00 89.06 84 GLU A O 1
ATOM 677 N N . TYR A 1 85 ? 17.706 -2.856 -4.800 1.00 85.94 85 TYR A N 1
ATOM 678 C CA . TYR A 1 85 ? 18.182 -2.308 -6.075 1.00 85.94 85 TYR A CA 1
ATOM 679 C C . TYR A 1 85 ? 19.612 -1.766 -5.973 1.00 85.94 85 TYR A C 1
ATOM 681 O O . TYR A 1 85 ? 20.405 -2.007 -6.884 1.00 85.94 85 TYR A O 1
ATOM 689 N N . ILE A 1 86 ? 19.972 -1.092 -4.874 1.00 88.62 86 ILE A N 1
ATOM 690 C CA . ILE A 1 86 ? 21.335 -0.590 -4.622 1.00 88.62 86 ILE A CA 1
ATOM 691 C C . ILE A 1 86 ? 22.322 -1.757 -4.515 1.00 88.62 86 ILE A C 1
ATOM 693 O O . ILE A 1 86 ? 23.358 -1.767 -5.181 1.00 88.62 86 ILE A O 1
ATOM 697 N N . LYS A 1 87 ? 21.997 -2.775 -3.715 1.00 85.44 87 LYS A N 1
ATOM 698 C CA . LYS A 1 87 ? 22.849 -3.951 -3.494 1.00 85.44 87 LYS A CA 1
ATOM 699 C C . LYS A 1 87 ? 23.099 -4.729 -4.784 1.00 85.44 87 LYS A C 1
ATOM 701 O O . LYS A 1 87 ? 24.208 -5.208 -5.014 1.00 85.44 87 LYS A O 1
ATOM 706 N N . ASN A 1 88 ? 22.076 -4.850 -5.626 1.00 82.81 88 ASN A N 1
ATOM 707 C CA . ASN A 1 88 ? 22.157 -5.565 -6.898 1.00 82.81 88 ASN A CA 1
ATOM 708 C C . ASN A 1 88 ? 22.502 -4.655 -8.083 1.00 82.81 88 ASN A C 1
ATOM 710 O O . ASN A 1 88 ? 22.513 -5.126 -9.223 1.00 82.81 88 ASN A O 1
ATOM 714 N N . TYR A 1 89 ? 22.815 -3.381 -7.833 1.00 73.38 89 TYR A N 1
ATOM 715 C CA . TYR A 1 89 ? 23.082 -2.397 -8.877 1.00 73.38 89 TYR A CA 1
ATOM 716 C C . TYR A 1 89 ? 24.193 -2.878 -9.818 1.00 73.38 89 TYR A C 1
ATOM 718 O O . TYR A 1 89 ? 24.000 -2.925 -11.029 1.00 73.38 89 TYR A O 1
ATOM 726 N N . SER A 1 90 ? 25.306 -3.369 -9.263 1.00 65.56 90 SER A N 1
ATOM 727 C CA . SER A 1 90 ? 26.429 -3.920 -10.036 1.00 65.56 90 SER A CA 1
ATOM 728 C C . SER A 1 90 ? 26.115 -5.267 -10.708 1.00 65.56 90 SER A C 1
ATOM 730 O O . SER A 1 90 ? 26.562 -5.503 -11.828 1.00 65.56 90 SER A O 1
ATOM 732 N N . ASN A 1 91 ? 25.297 -6.128 -10.088 1.00 59.38 91 ASN A N 1
ATOM 733 C CA . ASN A 1 91 ? 24.907 -7.434 -10.651 1.00 59.38 91 ASN A CA 1
ATOM 734 C C . ASN A 1 91 ? 23.989 -7.303 -11.885 1.00 59.38 91 ASN A C 1
ATOM 736 O O . ASN A 1 91 ? 23.952 -8.198 -12.730 1.00 59.38 91 ASN A O 1
ATOM 740 N N . ASN A 1 92 ? 23.278 -6.179 -12.027 1.00 54.34 92 ASN A N 1
ATOM 741 C CA . ASN A 1 92 ? 22.485 -5.867 -13.220 1.00 54.34 92 ASN A CA 1
ATOM 742 C C . ASN A 1 92 ? 23.328 -5.296 -14.381 1.00 54.34 92 ASN A C 1
ATOM 744 O O . ASN A 1 92 ? 22.905 -5.384 -15.535 1.00 54.34 92 ASN A O 1
ATOM 748 N N . ILE A 1 93 ? 24.540 -4.785 -14.116 1.00 53.12 93 ILE A N 1
ATOM 749 C CA . ILE A 1 93 ? 25.433 -4.225 -15.150 1.00 53.12 93 ILE A CA 1
ATOM 750 C C . ILE A 1 93 ? 26.112 -5.328 -15.988 1.00 53.12 93 ILE A C 1
ATOM 752 O O . ILE A 1 93 ? 26.380 -5.114 -17.170 1.00 53.12 93 ILE A O 1
ATOM 756 N N . GLU A 1 94 ? 26.327 -6.534 -15.452 1.00 51.16 94 GLU A N 1
ATOM 757 C CA . GLU A 1 94 ? 26.900 -7.647 -16.234 1.00 51.16 94 GLU A CA 1
ATOM 758 C C . GLU A 1 94 ? 25.876 -8.331 -17.155 1.00 51.16 94 GLU A C 1
ATOM 760 O O . GLU A 1 94 ? 26.192 -8.653 -18.305 1.00 51.16 94 GLU A O 1
ATOM 765 N N . LYS A 1 95 ? 24.617 -8.481 -16.716 1.00 49.91 95 LYS A N 1
ATOM 766 C CA . LYS A 1 95 ? 23.549 -9.041 -17.565 1.00 49.91 95 LYS A CA 1
ATOM 767 C C . LYS A 1 95 ? 23.188 -8.141 -18.750 1.00 49.91 95 LYS A C 1
ATOM 769 O O . LYS A 1 95 ? 22.920 -8.667 -19.825 1.00 49.91 95 LYS A O 1
ATOM 774 N N . GLN A 1 96 ? 23.239 -6.814 -18.598 1.00 50.09 96 GLN A N 1
ATOM 775 C CA . GLN A 1 96 ? 23.002 -5.884 -19.712 1.00 50.09 96 GLN A CA 1
ATOM 776 C C . GLN A 1 96 ? 24.191 -5.751 -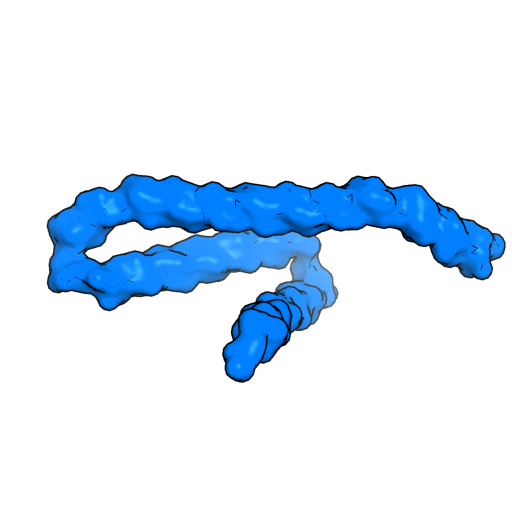20.677 1.00 50.09 96 GLN A C 1
ATOM 778 O O . GLN A 1 96 ? 23.973 -5.466 -21.848 1.00 50.09 96 GLN A O 1
ATOM 783 N N . ARG A 1 97 ? 25.433 -6.009 -20.241 1.00 46.31 97 ARG A N 1
ATOM 784 C CA . ARG A 1 97 ? 26.616 -6.050 -21.130 1.00 46.31 97 ARG A CA 1
ATOM 785 C C . ARG A 1 97 ? 26.772 -7.355 -21.911 1.00 46.31 97 ARG A C 1
ATOM 787 O O . ARG A 1 97 ? 27.539 -7.388 -22.857 1.00 46.31 97 ARG A O 1
ATOM 794 N N . SER A 1 98 ? 26.067 -8.413 -21.519 1.00 43.19 98 SER A N 1
ATOM 795 C CA . SER A 1 98 ? 26.129 -9.725 -22.185 1.00 43.19 98 SER A CA 1
ATOM 796 C C . SER A 1 98 ? 25.060 -9.901 -23.276 1.00 43.19 98 SER A C 1
ATOM 798 O O . SER A 1 98 ? 24.990 -10.956 -23.900 1.00 43.19 98 SER A O 1
ATOM 800 N N . GLN A 1 99 ? 24.199 -8.895 -23.476 1.00 47.25 99 GLN A N 1
ATOM 801 C CA . GLN A 1 99 ? 23.178 -8.849 -24.534 1.00 47.25 99 GLN A CA 1
ATOM 802 C C . GLN A 1 99 ? 23.458 -7.773 -25.601 1.00 47.25 99 GLN A C 1
ATOM 804 O O . GLN A 1 99 ? 22.587 -7.503 -26.426 1.00 47.25 99 GLN A O 1
ATOM 809 N N . TYR A 1 100 ? 24.671 -7.210 -25.613 1.00 40.41 100 TYR A N 1
ATOM 810 C CA . TYR A 1 100 ? 25.208 -6.396 -26.706 1.00 40.41 100 TYR A CA 1
ATOM 811 C C . TYR A 1 100 ? 26.590 -6.904 -27.106 1.00 40.41 100 TYR A C 1
ATOM 813 O O . TYR A 1 100 ? 27.421 -7.093 -26.191 1.00 40.41 100 TYR A O 1
#

Radius of gyration: 18.21 Å; chains: 1; bounding box: 44×36×46 Å

Sequence (100 aa):
MSNYTKDHEFFKRADEIISLANTQCDSTANESVSLSLLFAAARFNAFIVASSVRNIEELKAEKPEAVKYFKEQYEKMLVENIDEYIKNYSNNIEKQRSQY

InterPro domains:
  IPR021490 Protein of unknown function DUF3144 [PF11342] (10-86)